Protein AF-A0A956Y0A3-F1 (afdb_monomer_lite)

Structure (mmCIF, N/CA/C/O backbone):
data_AF-A0A956Y0A3-F1
#
_entry.id   AF-A0A956Y0A3-F1
#
loop_
_atom_site.group_PDB
_atom_site.id
_atom_site.type_symbol
_atom_site.label_atom_id
_atom_site.label_alt_id
_atom_site.label_comp_id
_atom_site.label_asym_id
_atom_site.label_entity_id
_atom_site.label_seq_id
_atom_site.pdbx_PDB_ins_code
_atom_site.Cartn_x
_atom_site.Cartn_y
_atom_site.Cartn_z
_atom_site.occupancy
_atom_site.B_iso_or_equiv
_atom_site.auth_seq_id
_atom_site.auth_comp_id
_atom_site.auth_asym_id
_atom_site.auth_atom_id
_atom_site.pdbx_PDB_model_num
ATOM 1 N N . MET A 1 1 ? -4.887 -4.540 24.981 1.00 86.75 1 MET A N 1
ATOM 2 C CA . MET A 1 1 ? -4.858 -4.244 23.532 1.00 86.75 1 MET A CA 1
ATOM 3 C C . MET A 1 1 ? -3.629 -4.914 22.943 1.00 86.75 1 MET A C 1
ATOM 5 O O . MET A 1 1 ? -2.587 -4.853 23.581 1.00 86.75 1 MET A O 1
ATOM 9 N N . ARG A 1 2 ? -3.757 -5.622 21.817 1.00 97.06 2 ARG A N 1
ATOM 10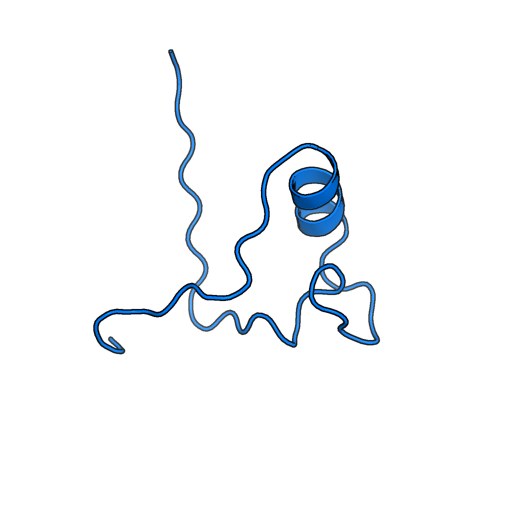 C CA . ARG A 1 2 ? -2.640 -6.310 21.145 1.00 97.06 2 ARG A CA 1
ATOM 11 C C . ARG A 1 2 ? -2.418 -5.653 19.787 1.00 97.06 2 ARG A C 1
ATOM 13 O O . ARG A 1 2 ? -3.401 -5.296 19.147 1.00 97.06 2 ARG A O 1
ATOM 20 N N . ILE A 1 3 ? -1.160 -5.482 19.390 1.00 97.38 3 ILE A N 1
ATOM 21 C CA . ILE A 1 3 ? -0.767 -4.813 18.145 1.00 97.38 3 ILE A CA 1
ATOM 22 C C . ILE A 1 3 ? 0.139 -5.763 17.364 1.00 97.38 3 ILE A C 1
ATOM 24 O O . ILE A 1 3 ? 1.040 -6.366 17.945 1.00 97.38 3 ILE A O 1
ATOM 28 N N . LEU A 1 4 ? -0.113 -5.880 16.062 1.00 97.50 4 LEU A N 1
ATOM 29 C CA . LEU A 1 4 ? 0.755 -6.546 15.099 1.00 97.50 4 LEU A CA 1
ATOM 30 C C . LEU A 1 4 ? 1.241 -5.490 14.104 1.00 97.50 4 LEU A C 1
ATOM 32 O O . LEU A 1 4 ? 0.421 -4.800 13.504 1.00 97.50 4 LEU A O 1
ATOM 36 N N . TYR A 1 5 ? 2.558 -5.364 13.957 1.00 97.44 5 TYR A N 1
ATOM 37 C CA . TYR A 1 5 ? 3.200 -4.473 12.994 1.00 97.44 5 TYR A CA 1
ATOM 38 C C . TYR A 1 5 ? 3.890 -5.321 11.927 1.00 97.44 5 TYR A C 1
ATOM 40 O O . TYR A 1 5 ? 4.649 -6.229 12.263 1.00 97.44 5 TYR A O 1
ATOM 48 N N . ILE A 1 6 ? 3.586 -5.047 10.661 1.00 97.25 6 ILE A N 1
ATOM 49 C CA . ILE A 1 6 ? 4.133 -5.757 9.505 1.00 97.25 6 ILE A CA 1
ATOM 50 C C . ILE A 1 6 ? 4.793 -4.710 8.618 1.00 97.25 6 ILE A C 1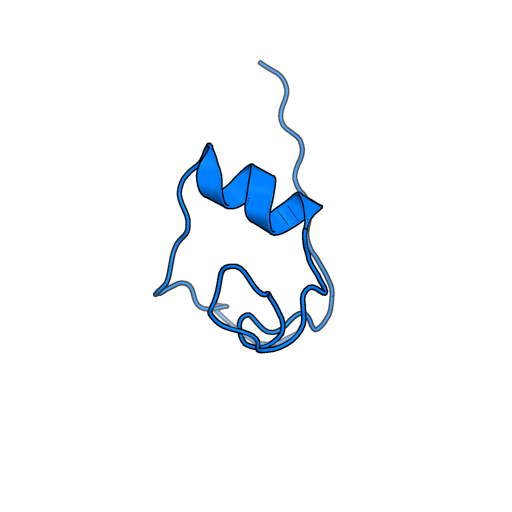
ATOM 52 O O . ILE A 1 6 ? 4.134 -3.760 8.203 1.00 97.25 6 ILE A O 1
ATOM 56 N N . ASP A 1 7 ? 6.073 -4.912 8.336 1.00 94.75 7 ASP A N 1
ATOM 57 C CA . ASP A 1 7 ? 6.854 -4.129 7.386 1.00 94.75 7 ASP A CA 1
ATOM 58 C C . ASP A 1 7 ? 7.406 -5.065 6.308 1.00 94.75 7 ASP A C 1
ATOM 60 O O . ASP A 1 7 ? 7.655 -6.246 6.580 1.00 94.75 7 ASP A O 1
ATOM 64 N N . ILE A 1 8 ? 7.527 -4.570 5.077 1.00 95.00 8 ILE A N 1
ATOM 65 C CA . ILE A 1 8 ? 7.895 -5.389 3.920 1.00 95.00 8 ILE A CA 1
ATOM 66 C C . ILE A 1 8 ? 8.989 -4.681 3.131 1.00 95.00 8 ILE A C 1
ATOM 68 O O . ILE A 1 8 ? 8.762 -3.621 2.550 1.00 95.00 8 ILE A O 1
ATOM 72 N N . ASP A 1 9 ? 10.156 -5.319 3.065 1.00 94.75 9 ASP A N 1
ATOM 73 C CA . ASP A 1 9 ? 11.307 -4.803 2.334 1.00 94.75 9 ASP A CA 1
ATOM 74 C C . ASP A 1 9 ? 10.985 -4.623 0.842 1.00 94.75 9 ASP A C 1
ATOM 76 O O . ASP A 1 9 ? 10.428 -5.509 0.183 1.00 94.75 9 ASP A O 1
ATOM 80 N N . SER A 1 10 ? 11.350 -3.451 0.316 1.00 92.88 10 SER A N 1
ATOM 81 C CA . SER A 1 10 ? 11.297 -3.113 -1.106 1.00 92.88 10 SER A CA 1
ATOM 82 C C . SER A 1 10 ? 9.897 -3.206 -1.741 1.00 92.88 10 SER A C 1
ATOM 84 O O . SER A 1 10 ? 9.761 -3.265 -2.969 1.00 92.88 10 SER A O 1
ATOM 86 N N . MET A 1 11 ? 8.828 -3.189 -0.934 1.00 93.94 11 MET A N 1
ATOM 87 C CA . MET A 1 11 ? 7.458 -3.190 -1.442 1.00 93.94 11 MET A CA 1
ATOM 88 C C . MET A 1 11 ? 7.072 -1.811 -1.973 1.00 93.94 11 MET A C 1
ATOM 90 O O . MET A 1 11 ? 7.023 -0.822 -1.246 1.00 93.94 11 MET A O 1
ATOM 94 N N . ARG A 1 12 ? 6.709 -1.764 -3.254 1.00 94.00 12 ARG A N 1
ATOM 95 C CA . ARG A 1 12 ? 6.149 -0.564 -3.872 1.00 94.00 12 ARG A CA 1
ATOM 96 C C . ARG A 1 12 ? 4.619 -0.613 -3.882 1.00 94.00 12 ARG A C 1
ATOM 98 O O . ARG A 1 12 ? 4.061 -1.669 -4.193 1.00 94.00 12 ARG A O 1
ATOM 105 N N . PRO A 1 13 ? 3.928 0.513 -3.623 1.00 95.88 13 PRO A N 1
ATOM 106 C CA . PRO A 1 13 ? 2.468 0.543 -3.626 1.00 95.88 13 PRO A CA 1
ATOM 107 C C . PRO A 1 13 ? 1.887 0.192 -4.999 1.00 95.88 13 PRO A C 1
ATOM 109 O O . PRO A 1 13 ? 0.885 -0.505 -5.069 1.00 95.88 13 PRO A O 1
ATOM 112 N N . ASP A 1 14 ? 2.538 0.564 -6.104 1.00 95.75 14 ASP A N 1
ATOM 113 C CA . ASP A 1 14 ? 2.059 0.260 -7.458 1.00 95.75 14 ASP A CA 1
ATOM 114 C C . ASP A 1 14 ? 2.153 -1.228 -7.851 1.00 95.75 14 ASP A C 1
ATOM 116 O O . ASP A 1 14 ? 1.748 -1.584 -8.952 1.00 95.75 14 ASP A O 1
ATOM 120 N N . HIS A 1 15 ? 2.617 -2.106 -6.953 1.00 96.25 15 HIS A N 1
ATOM 121 C CA . HIS A 1 15 ? 2.551 -3.567 -7.089 1.00 96.25 15 HIS A CA 1
AT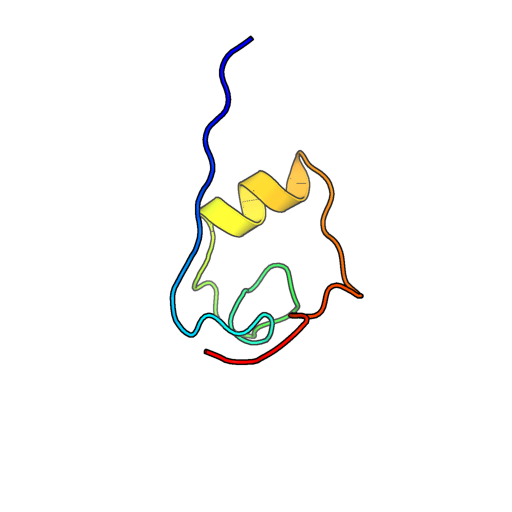OM 122 C C . HIS A 1 15 ? 1.484 -4.233 -6.200 1.00 96.25 15 HIS A C 1
ATOM 124 O O . HIS A 1 15 ? 1.413 -5.465 -6.137 1.00 96.25 15 HIS A O 1
ATOM 130 N N . LEU A 1 16 ? 0.645 -3.439 -5.533 1.00 97.62 16 LEU A N 1
ATOM 131 C CA . LEU A 1 16 ? -0.500 -3.900 -4.751 1.00 97.62 16 LEU A CA 1
ATOM 132 C C . LEU A 1 16 ? -1.800 -3.636 -5.519 1.00 97.62 16 LEU A C 1
ATOM 134 O O . LEU A 1 16 ? -2.041 -2.523 -5.997 1.00 97.62 16 LEU A O 1
ATOM 138 N N . SER A 1 17 ? -2.675 -4.638 -5.623 1.00 97.38 17 SER A N 1
ATOM 139 C CA . SER A 1 17 ? -3.948 -4.502 -6.347 1.00 97.38 17 SER A CA 1
ATOM 140 C C . SER A 1 17 ? -4.868 -3.467 -5.701 1.00 97.38 17 SER A C 1
ATOM 142 O O . SER A 1 17 ? -5.516 -2.699 -6.412 1.00 97.38 17 SER A O 1
ATOM 144 N N . CYS A 1 18 ? -4.845 -3.327 -4.372 1.00 96.69 18 CYS A N 1
ATOM 145 C CA . CYS A 1 18 ? -5.576 -2.265 -3.680 1.00 96.69 18 CYS A CA 1
ATOM 146 C C . CYS A 1 18 ? -5.105 -0.838 -4.044 1.00 96.69 18 CYS A C 1
ATOM 148 O O . CYS A 1 18 ? -5.874 0.108 -3.898 1.00 96.69 18 CYS A O 1
ATOM 150 N N . TYR A 1 19 ? -3.903 -0.669 -4.596 1.00 97.56 19 TYR A N 1
ATOM 151 C CA . TYR A 1 19 ? -3.398 0.603 -5.130 1.00 97.56 19 TYR A CA 1
ATOM 152 C C . TYR A 1 19 ? -3.534 0.721 -6.660 1.00 97.56 19 TYR A C 1
ATOM 154 O O . TYR A 1 19 ? -3.069 1.697 -7.243 1.00 97.56 19 TYR A O 1
ATOM 162 N N . GLY A 1 20 ? -4.210 -0.231 -7.314 1.00 96.25 20 GLY A N 1
ATOM 163 C CA . GLY A 1 20 ? -4.504 -0.194 -8.749 1.00 96.25 20 GLY A CA 1
ATOM 164 C C . GLY A 1 20 ? -3.591 -1.059 -9.619 1.00 96.25 20 GLY A C 1
ATOM 165 O O . GLY A 1 20 ? -3.617 -0.922 -10.842 1.00 96.25 20 GLY A O 1
ATOM 166 N N . TYR A 1 21 ? -2.790 -1.956 -9.032 1.00 97.69 21 TYR A N 1
ATOM 167 C CA . TYR A 1 21 ? -1.981 -2.879 -9.824 1.00 97.69 21 TYR A CA 1
ATOM 168 C C . TYR A 1 21 ? -2.849 -3.860 -10.625 1.00 97.69 21 TYR A C 1
ATOM 170 O O . TYR A 1 21 ? -3.826 -4.411 -10.126 1.00 97.69 21 TYR A O 1
ATOM 178 N N . HIS A 1 22 ? -2.461 -4.113 -11.878 1.00 96.75 22 HIS A N 1
ATOM 179 C CA . HIS A 1 22 ? -3.245 -4.920 -12.822 1.00 96.75 22 HIS A CA 1
ATOM 180 C C . HIS A 1 22 ? -3.348 -6.414 -12.468 1.00 96.75 22 HIS A C 1
ATOM 182 O O . HIS A 1 22 ? -4.201 -7.112 -13.014 1.00 96.75 22 HIS A O 1
ATOM 188 N N . ARG A 1 23 ? -2.467 -6.931 -11.602 1.00 96.12 23 ARG A N 1
ATOM 189 C CA . ARG A 1 23 ? -2.479 -8.334 -11.160 1.00 96.12 23 ARG A CA 1
ATOM 190 C C . ARG A 1 23 ? -2.974 -8.413 -9.725 1.00 96.12 23 ARG A C 1
ATOM 192 O O . ARG A 1 23 ? -2.598 -7.587 -8.902 1.00 96.12 23 ARG A O 1
ATOM 199 N N . GLN A 1 24 ? -3.718 -9.469 -9.409 1.00 95.31 24 GLN A N 1
ATOM 200 C CA . GLN A 1 24 ? -4.156 -9.769 -8.045 1.00 95.31 24 GLN A CA 1
ATOM 201 C C . GLN A 1 24 ? -3.024 -10.429 -7.236 1.00 95.31 24 GLN A C 1
ATOM 203 O O . GLN A 1 24 ? -3.058 -11.622 -6.937 1.00 95.31 24 GLN A O 1
ATOM 208 N N . THR A 1 25 ? -1.981 -9.663 -6.925 1.00 96.44 25 THR A N 1
ATOM 209 C CA . THR A 1 25 ? -0.799 -10.128 -6.178 1.00 96.44 25 THR A CA 1
ATOM 210 C C . THR A 1 25 ? -0.981 -10.067 -4.665 1.00 96.44 25 THR A C 1
ATOM 212 O O . THR A 1 25 ? -0.226 -10.718 -3.946 1.00 96.44 25 THR A O 1
ATOM 215 N N . SER A 1 26 ? -1.967 -9.313 -4.170 1.00 97.62 26 SER A N 1
ATOM 216 C CA . SER A 1 26 ? -2.074 -8.970 -2.750 1.00 97.62 26 SER A CA 1
ATOM 217 C C . SER A 1 26 ? -3.464 -9.177 -2.126 1.00 97.62 26 SER A C 1
ATOM 219 O O . SER A 1 26 ? -3.881 -8.336 -1.333 1.00 97.62 26 SER A O 1
ATOM 221 N N . PRO A 1 27 ? -4.186 -10.291 -2.375 1.00 97.75 27 PRO A N 1
ATOM 222 C CA . PRO A 1 27 ? -5.584 -10.439 -1.943 1.00 97.75 27 PRO A CA 1
ATOM 223 C C . PRO A 1 27 ? -5.803 -10.276 -0.426 1.00 97.75 27 PRO A C 1
ATOM 225 O O . PRO A 1 27 ? -6.812 -9.717 -0.009 1.00 97.75 27 PRO A O 1
ATOM 228 N N . ASN A 1 28 ? -4.849 -10.699 0.411 1.00 98.12 28 ASN A N 1
ATOM 229 C CA . ASN A 1 28 ? -4.947 -10.526 1.868 1.00 98.12 28 ASN A CA 1
ATOM 230 C C . ASN A 1 28 ? -4.749 -9.063 2.307 1.00 98.12 28 ASN A C 1
ATOM 232 O O . ASN A 1 28 ? -5.400 -8.606 3.243 1.00 98.12 28 ASN A O 1
ATOM 236 N N . ILE A 1 29 ? -3.864 -8.322 1.631 1.00 98.12 29 ILE A N 1
ATOM 237 C CA . ILE A 1 29 ? -3.653 -6.888 1.889 1.00 98.12 29 ILE A CA 1
ATOM 238 C C . ILE A 1 29 ? -4.863 -6.098 1.382 1.00 98.12 29 ILE A C 1
ATOM 240 O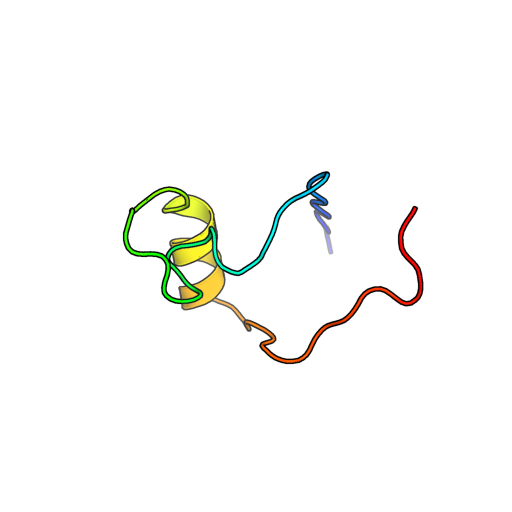 O . ILE A 1 29 ? -5.283 -5.139 2.023 1.00 98.12 29 ILE A O 1
ATOM 244 N N . ASP A 1 30 ? -5.459 -6.522 0.267 1.00 98.12 30 ASP A N 1
ATOM 245 C CA . ASP A 1 30 ? -6.670 -5.914 -0.278 1.00 98.12 30 ASP A CA 1
ATOM 246 C C . ASP A 1 30 ? -7.854 -6.059 0.687 1.00 98.12 30 ASP A C 1
ATOM 248 O O . ASP A 1 30 ? -8.547 -5.076 0.942 1.00 98.12 30 ASP A O 1
ATOM 252 N N . ALA A 1 31 ? -8.044 -7.249 1.273 1.00 98.31 31 ALA A N 1
ATOM 253 C CA . ALA A 1 31 ? -9.061 -7.485 2.298 1.00 98.31 31 ALA A CA 1
ATOM 254 C C . ALA A 1 31 ? -8.841 -6.596 3.535 1.00 98.31 31 ALA A C 1
ATOM 256 O O . ALA A 1 31 ? -9.765 -5.921 3.984 1.00 98.31 31 ALA A O 1
ATOM 257 N N . LEU A 1 32 ? -7.597 -6.505 4.025 1.00 98.06 32 LEU A N 1
ATOM 258 C CA . LEU A 1 32 ? -7.256 -5.618 5.142 1.00 98.06 32 LEU A CA 1
ATOM 259 C C . LEU A 1 32 ? -7.526 -4.140 4.812 1.00 98.06 32 LEU A C 1
ATOM 261 O O . LEU A 1 32 ? -8.038 -3.398 5.647 1.00 98.06 32 LEU A O 1
ATOM 265 N N . ALA A 1 33 ? -7.204 -3.706 3.592 1.00 97.69 33 ALA A N 1
ATOM 266 C CA . ALA A 1 33 ? -7.447 -2.340 3.141 1.00 97.69 33 ALA A CA 1
ATOM 267 C C . ALA A 1 33 ? -8.943 -2.021 2.968 1.00 97.69 33 ALA A C 1
ATOM 269 O O . ALA A 1 33 ? -9.315 -0.855 3.085 1.00 97.69 33 ALA A O 1
ATOM 270 N N . ALA A 1 34 ? -9.788 -3.022 2.691 1.00 97.94 34 ALA A N 1
ATOM 271 C CA . ALA A 1 34 ? -11.238 -2.861 2.558 1.00 97.94 34 ALA A CA 1
ATOM 272 C C . ALA A 1 34 ? -11.948 -2.687 3.912 1.00 97.94 34 ALA A C 1
ATOM 274 O O . ALA A 1 34 ? -12.973 -2.012 3.985 1.00 97.94 34 ALA A O 1
ATOM 275 N N . GLU A 1 35 ? -11.399 -3.272 4.976 1.00 98.44 35 GLU A N 1
ATOM 276 C CA . GLU A 1 35 ? -11.940 -3.187 6.340 1.00 98.44 35 GLU A CA 1
ATOM 277 C C . GLU A 1 35 ? -11.271 -2.087 7.185 1.00 98.44 35 GLU A C 1
ATOM 279 O O . GLU A 1 35 ? -11.697 -1.808 8.307 1.00 98.44 35 GLU A O 1
ATOM 284 N N . GLY A 1 36 ? -10.215 -1.463 6.657 1.00 97.12 36 GLY A N 1
ATOM 285 C CA . GLY A 1 36 ? -9.382 -0.495 7.361 1.00 97.12 36 GLY A CA 1
ATOM 286 C C . GLY A 1 36 ? -9.268 0.859 6.664 1.00 97.12 36 GLY A C 1
ATOM 287 O O . GLY A 1 36 ? -10.123 1.284 5.890 1.00 97.12 36 GLY A O 1
ATOM 288 N N . VAL A 1 37 ? -8.173 1.559 6.965 1.00 98.00 37 VAL A N 1
ATOM 289 C CA . VAL A 1 37 ? -7.823 2.839 6.339 1.00 98.00 37 VAL A CA 1
ATOM 290 C C . VAL A 1 37 ? -6.565 2.650 5.508 1.00 98.00 37 VAL A C 1
ATOM 292 O O . VAL A 1 37 ? -5.546 2.171 6.005 1.00 98.00 37 VAL A O 1
ATOM 295 N N . ARG A 1 38 ? -6.626 3.071 4.244 1.00 97.31 38 ARG A N 1
ATOM 296 C CA . ARG A 1 38 ? -5.490 3.070 3.322 1.00 97.31 38 ARG A CA 1
ATOM 297 C C . ARG A 1 38 ? -5.018 4.496 3.072 1.00 97.31 38 ARG A C 1
ATOM 299 O O . ARG A 1 38 ? -5.780 5.329 2.587 1.00 97.31 38 ARG A O 1
ATOM 306 N N . PHE A 1 39 ? -3.747 4.761 3.349 1.00 97.75 39 PHE A N 1
ATOM 307 C CA . PHE A 1 39 ? -3.122 6.048 3.053 1.00 97.75 39 PHE A CA 1
ATOM 308 C C . PHE A 1 39 ? -2.573 6.059 1.624 1.00 97.75 39 PHE A C 1
ATOM 310 O O . PHE A 1 39 ? -1.929 5.104 1.190 1.00 97.75 39 PHE A O 1
ATOM 317 N N . THR A 1 40 ? -2.813 7.145 0.890 1.00 97.19 40 THR A N 1
ATOM 318 C CA . THR A 1 40 ? -2.302 7.346 -0.480 1.00 97.19 40 THR A CA 1
ATOM 319 C C . THR A 1 40 ? -1.150 8.347 -0.556 1.00 97.19 40 THR A C 1
ATOM 321 O O . THR A 1 40 ? -0.473 8.403 -1.574 1.00 97.19 40 THR A O 1
ATOM 324 N N . ASN A 1 41 ? -0.902 9.092 0.526 1.00 96.88 41 ASN A N 1
ATOM 325 C CA . ASN A 1 41 ? 0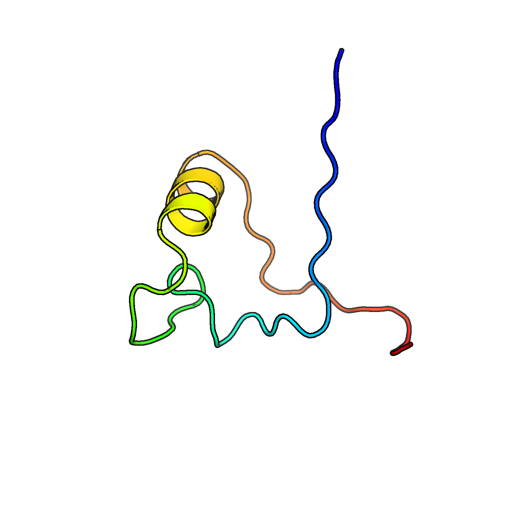.166 10.084 0.654 1.00 96.88 41 ASN A CA 1
ATOM 326 C C . ASN A 1 41 ? 1.022 9.765 1.893 1.00 96.88 41 ASN A C 1
ATOM 328 O O . ASN A 1 41 ? 0.979 10.488 2.887 1.00 96.88 41 ASN A O 1
ATOM 332 N N . PHE A 1 42 ? 1.738 8.638 1.860 1.00 94.75 42 PHE A N 1
ATOM 333 C CA . PHE A 1 42 ? 2.645 8.190 2.922 1.00 94.75 42 PHE A CA 1
ATOM 334 C C . PHE A 1 42 ? 4.038 7.969 2.328 1.00 94.75 42 PHE A C 1
ATOM 336 O O . PHE A 1 42 ? 4.178 7.243 1.346 1.00 94.75 42 PHE A O 1
ATOM 343 N N . TYR A 1 43 ? 5.048 8.617 2.904 1.00 93.31 43 TYR A N 1
ATOM 344 C CA . TYR A 1 43 ? 6.406 8.655 2.368 1.00 93.31 43 TYR A CA 1
ATOM 345 C C . TYR A 1 43 ? 7.397 8.274 3.461 1.00 93.31 43 TYR A C 1
ATOM 347 O O . TYR A 1 43 ? 7.250 8.704 4.607 1.00 93.31 43 TYR A O 1
ATOM 355 N N . ALA A 1 44 ? 8.410 7.489 3.101 1.00 91.38 44 ALA A N 1
ATOM 356 C CA . ALA A 1 44 ? 9.549 7.263 3.976 1.00 91.38 44 ALA A CA 1
ATOM 357 C C . ALA A 1 44 ? 10.310 8.584 4.172 1.00 91.38 44 ALA A C 1
ATOM 359 O O . ALA A 1 44 ? 10.422 9.383 3.241 1.00 91.38 44 ALA A O 1
ATOM 360 N N . SER A 1 45 ? 10.816 8.821 5.384 1.00 93.31 45 SER A N 1
ATOM 361 C CA . SER A 1 45 ? 11.640 10.003 5.666 1.00 93.31 45 SER A CA 1
ATOM 362 C C . SER A 1 45 ? 12.992 9.941 4.962 1.00 93.31 45 SER A C 1
ATOM 364 O O . SER A 1 45 ? 13.534 10.977 4.597 1.00 93.31 45 SER A O 1
ATOM 366 N N . ASP A 1 46 ? 13.516 8.728 4.800 1.00 88.75 46 ASP A N 1
ATOM 367 C CA . ASP A 1 46 ? 14.730 8.423 4.056 1.00 88.75 46 ASP A CA 1
ATOM 368 C C . ASP A 1 46 ? 14.625 6.999 3.490 1.00 88.75 46 ASP A C 1
ATOM 370 O O . ASP A 1 46 ? 13.857 6.182 4.014 1.00 88.75 46 ASP A O 1
ATOM 374 N N . SER A 1 47 ? 15.370 6.707 2.427 1.00 73.38 47 SER A N 1
ATOM 375 C CA . SER A 1 47 ? 15.565 5.322 1.989 1.00 73.38 47 SER A CA 1
ATOM 376 C C . SER A 1 47 ? 16.659 4.698 2.857 1.00 73.38 47 SER A C 1
ATOM 378 O O . SER A 1 47 ? 17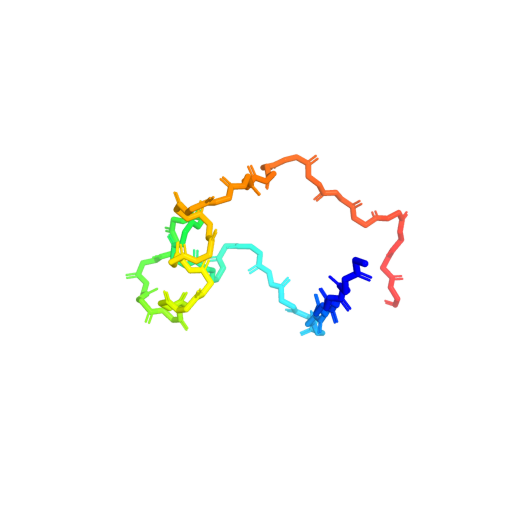.700 5.337 3.013 1.00 73.38 47 SER A O 1
ATOM 380 N N . PRO A 1 48 ? 16.481 3.481 3.402 1.00 59.69 48 PRO A N 1
ATOM 381 C CA . PRO A 1 48 ? 17.624 2.706 3.873 1.00 59.69 48 PRO A CA 1
ATOM 382 C C . PRO A 1 48 ? 18.613 2.413 2.733 1.00 59.69 48 PRO A C 1
ATOM 384 O O . PRO A 1 48 ? 18.207 2.495 1.544 1.00 59.69 48 PRO A O 1
#

Secondary structure (DSSP, 8-state):
--------TT--GGGSGGGT-SS---HHHHHHHHHS---SS---SS--

Foldseek 3Di:
DDDDDDDDPPDDLCCDVCSPNPDNPCVPVNVVVVVDPDDPDDDDPDDD

pLDDT: mean 94.86, std 6.52, range [59.69, 98.44]

Radius of gyration: 12.02 Å; chains: 1; bounding box: 30×21×36 Å

Sequence (48 aa):
MRILYIDIDSMRPDHLSCYGYHRQTSPNIDALAAEGVRFTNFYASDSP